Protein AF-A0A323V202-F1 (afdb_monomer_lite)

pLDDT: mean 89.21, std 8.12, range [56.66, 97.06]

Radius of gyration: 14.14 Å; chains: 1; bounding box: 48×28×34 Å

Structure (mmCIF, N/CA/C/O backbone):
data_AF-A0A323V202-F1
#
_entry.id   AF-A0A323V202-F1
#
loop_
_atom_site.group_PDB
_atom_site.id
_atom_site.type_symbol
_atom_site.label_atom_id
_atom_site.label_alt_id
_atom_site.label_comp_id
_atom_site.label_asym_id
_atom_site.label_entity_id
_atom_site.label_seq_id
_atom_site.pdbx_PDB_ins_code
_atom_site.Cartn_x
_atom_site.Cartn_y
_atom_site.Cartn_z
_atom_site.occupancy
_atom_site.B_iso_or_equiv
_atom_site.auth_seq_id
_atom_site.auth_comp_id
_atom_site.auth_asym_id
_atom_site.auth_atom_id
_atom_site.pdbx_PDB_model_num
ATOM 1 N N . MET A 1 1 ? 29.089 6.838 -19.442 1.00 56.66 1 MET A N 1
ATOM 2 C CA . MET A 1 1 ? 28.005 6.988 -20.438 1.00 56.66 1 MET A CA 1
ATOM 3 C C . MET A 1 1 ? 26.687 7.066 -19.678 1.00 56.66 1 MET A C 1
ATOM 5 O O . MET A 1 1 ? 26.437 6.165 -18.891 1.00 56.66 1 MET A O 1
ATOM 9 N N . ARG A 1 2 ? 25.909 8.152 -19.806 1.00 70.81 2 ARG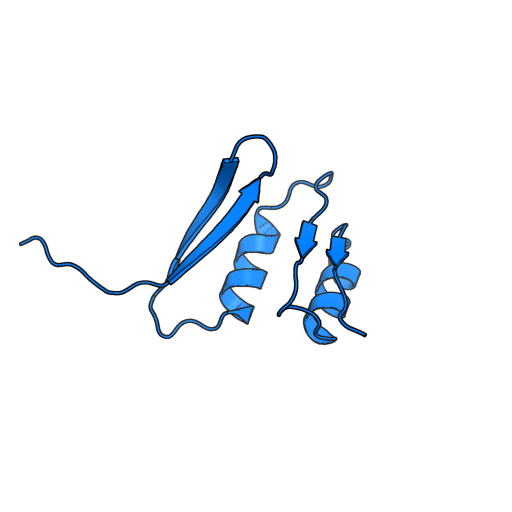 A N 1
ATOM 10 C CA . ARG A 1 2 ? 24.564 8.254 -19.205 1.00 70.81 2 ARG A CA 1
ATOM 11 C C . ARG A 1 2 ? 23.555 7.683 -20.202 1.00 70.81 2 ARG A C 1
ATOM 13 O O . ARG A 1 2 ? 23.586 8.087 -21.359 1.00 70.81 2 ARG A O 1
ATOM 20 N N . TYR A 1 3 ? 22.708 6.759 -19.768 1.00 76.44 3 TYR A N 1
ATOM 21 C CA . TYR A 1 3 ? 21.602 6.216 -20.556 1.00 76.44 3 TYR A CA 1
ATOM 22 C C . TYR A 1 3 ? 20.319 6.293 -19.725 1.00 76.44 3 TYR A C 1
ATOM 24 O O . TYR A 1 3 ? 20.377 6.234 -18.497 1.00 76.44 3 TYR A O 1
ATOM 32 N N . ILE A 1 4 ? 19.182 6.483 -20.390 1.00 79.44 4 ILE A N 1
ATOM 33 C CA . ILE A 1 4 ? 17.858 6.488 -19.761 1.00 79.44 4 ILE A CA 1
ATOM 34 C C . ILE A 1 4 ? 17.322 5.060 -19.859 1.00 79.44 4 ILE A C 1
ATOM 36 O O . ILE A 1 4 ? 17.328 4.482 -20.944 1.00 79.44 4 ILE A O 1
ATOM 40 N N . LYS A 1 5 ? 16.906 4.487 -18.728 1.00 86.19 5 LYS A N 1
ATOM 41 C CA . LYS A 1 5 ? 16.245 3.179 -18.655 1.00 86.19 5 LYS A CA 1
ATOM 42 C C . LYS A 1 5 ? 14.802 3.407 -18.217 1.00 86.19 5 LYS A C 1
ATOM 44 O O . LYS A 1 5 ? 14.561 4.226 -17.333 1.00 86.19 5 LYS A O 1
ATOM 49 N N . GLU A 1 6 ? 13.869 2.696 -18.837 1.00 90.56 6 GLU A N 1
ATOM 50 C CA . GLU A 1 6 ? 12.486 2.657 -18.367 1.00 90.56 6 GLU A CA 1
ATOM 51 C C . GLU A 1 6 ? 12.426 1.996 -16.986 1.00 90.56 6 GLU A C 1
ATOM 53 O O . GLU A 1 6 ? 13.109 1.001 -16.727 1.00 90.56 6 GLU A O 1
ATOM 58 N N . ALA A 1 7 ? 11.623 2.570 -16.099 1.00 93.06 7 ALA A N 1
ATOM 59 C CA . ALA A 1 7 ? 11.412 2.086 -14.746 1.00 93.06 7 ALA A CA 1
ATOM 60 C C . ALA A 1 7 ? 9.976 2.388 -14.316 1.00 93.06 7 ALA A C 1
ATOM 62 O O . ALA A 1 7 ? 9.350 3.318 -14.829 1.00 93.06 7 ALA A O 1
ATOM 63 N N . VAL A 1 8 ? 9.478 1.614 -13.358 1.00 93.81 8 VAL A N 1
ATOM 64 C CA . VAL A 1 8 ? 8.189 1.855 -12.707 1.00 93.81 8 VAL A CA 1
ATOM 65 C C . VAL A 1 8 ? 8.453 2.555 -11.383 1.00 93.81 8 VAL A C 1
ATOM 67 O O . VAL A 1 8 ? 9.220 2.067 -10.558 1.00 93.81 8 VAL A O 1
ATOM 70 N N . ALA A 1 9 ? 7.839 3.716 -11.197 1.00 93.44 9 ALA A N 1
ATOM 71 C CA . ALA A 1 9 ? 7.881 4.449 -9.943 1.00 93.44 9 ALA A CA 1
ATOM 72 C C . ALA A 1 9 ? 6.740 3.980 -9.039 1.00 93.44 9 ALA A C 1
ATOM 74 O O . ALA A 1 9 ? 5.579 4.041 -9.441 1.00 93.44 9 ALA A O 1
ATOM 75 N N . PHE A 1 10 ? 7.071 3.541 -7.829 1.00 94.06 10 PHE A N 1
ATOM 76 C CA . PHE A 1 10 ? 6.094 3.124 -6.830 1.00 94.06 10 PHE A CA 1
ATOM 77 C C . PHE A 1 10 ? 6.495 3.679 -5.464 1.00 94.06 10 PHE A C 1
ATOM 79 O O . PHE A 1 10 ? 7.683 3.739 -5.143 1.00 94.06 10 PHE A O 1
ATOM 86 N N . GLY A 1 11 ? 5.521 4.113 -4.666 1.00 93.19 11 GLY A N 1
ATOM 87 C CA . GLY A 1 11 ? 5.810 4.690 -3.362 1.00 93.19 11 GLY A CA 1
ATOM 88 C C . GLY A 1 11 ? 4.583 4.973 -2.505 1.00 93.19 11 GLY A C 1
ATOM 89 O O . GLY A 1 11 ? 3.466 5.080 -3.011 1.00 93.19 11 GLY A O 1
ATOM 90 N N . LEU A 1 12 ? 4.821 5.128 -1.202 1.00 93.38 12 LEU A N 1
ATOM 91 C CA . LEU A 1 12 ? 3.841 5.597 -0.227 1.00 93.38 12 LEU A CA 1
ATOM 92 C C . LEU A 1 12 ? 3.808 7.121 -0.246 1.00 93.38 12 LEU A C 1
ATOM 94 O O . LEU A 1 12 ? 4.807 7.786 0.035 1.00 93.38 12 LEU A O 1
ATOM 98 N N . PHE A 1 13 ? 2.651 7.661 -0.602 1.00 92.12 13 PHE A N 1
ATOM 99 C CA . PHE A 1 13 ? 2.414 9.092 -0.674 1.00 92.12 13 PHE A CA 1
ATOM 100 C C . PHE A 1 13 ? 1.806 9.590 0.636 1.00 92.12 13 PHE A C 1
ATOM 102 O O . PHE A 1 13 ? 0.862 8.978 1.132 1.00 92.12 13 PHE A O 1
ATOM 109 N N . LEU A 1 14 ? 2.317 10.705 1.160 1.00 91.50 14 LEU A N 1
ATOM 110 C CA . LEU A 1 14 ? 1.827 11.350 2.373 1.00 91.50 14 LEU A CA 1
ATOM 111 C C . LEU A 1 14 ? 0.959 12.570 2.010 1.00 91.50 14 LEU A C 1
ATOM 113 O O . LEU A 1 14 ? 1.494 13.630 1.649 1.00 91.50 14 LEU A O 1
ATOM 117 N N . PRO A 1 15 ? -0.381 12.458 2.098 1.00 86.50 15 PRO A N 1
ATOM 118 C CA . PRO A 1 15 ? -1.276 13.558 1.765 1.00 86.50 15 PRO A CA 1
ATOM 119 C C . PRO A 1 15 ? -1.066 14.753 2.702 1.00 86.50 15 PRO A C 1
ATOM 121 O O . PRO A 1 15 ? -0.863 14.590 3.903 1.00 86.50 15 PRO A O 1
ATOM 124 N N . GLY A 1 16 ? -1.140 15.970 2.163 1.00 88.94 16 GLY A N 1
ATOM 125 C CA . GLY A 1 16 ? -0.981 17.215 2.925 1.00 88.94 16 GLY A CA 1
ATOM 126 C C . GLY A 1 16 ? 0.439 17.786 2.922 1.00 88.94 16 GLY A C 1
ATOM 127 O O . GLY A 1 16 ? 0.582 19.006 2.970 1.00 88.94 16 GLY A O 1
ATOM 128 N N . LEU A 1 17 ? 1.471 16.941 2.797 1.00 87.75 17 LEU A N 1
ATOM 129 C CA . LEU A 1 17 ? 2.843 17.388 2.509 1.00 87.75 17 LEU A CA 1
ATOM 130 C C . LEU A 1 17 ? 3.210 17.269 1.025 1.00 87.75 17 LEU A C 1
ATOM 132 O O . LEU A 1 17 ? 4.200 17.864 0.610 1.00 87.75 17 LEU A O 1
ATOM 136 N N . GLU A 1 18 ? 2.404 16.559 0.229 1.00 89.25 18 GLU A N 1
ATOM 137 C CA . GLU A 1 18 ? 2.619 16.348 -1.212 1.00 89.25 18 GLU A CA 1
ATOM 138 C C . GLU A 1 18 ? 3.976 15.679 -1.522 1.00 89.25 18 GLU A C 1
ATOM 140 O O . GLU A 1 18 ? 4.643 15.997 -2.509 1.00 89.25 18 GLU A O 1
ATOM 145 N N . LEU A 1 19 ? 4.398 14.747 -0.657 1.00 91.94 19 LEU A N 1
ATOM 146 C CA . LEU A 1 19 ? 5.677 14.036 -0.740 1.00 91.94 19 LEU A CA 1
ATOM 147 C C . LEU A 1 19 ? 5.487 12.518 -0.677 1.00 91.94 19 LEU A C 1
ATOM 149 O O . LEU A 1 19 ? 4.507 12.016 -0.128 1.00 91.94 19 LEU A O 1
ATOM 153 N N . PHE A 1 20 ? 6.469 11.790 -1.209 1.00 90.25 20 PHE A N 1
ATOM 154 C CA . PHE A 1 20 ? 6.603 10.355 -0.978 1.00 90.25 20 PHE A CA 1
ATOM 155 C C . PHE A 1 20 ? 7.467 10.114 0.263 1.00 90.25 20 PHE A C 1
ATOM 157 O O . PHE A 1 20 ? 8.623 10.534 0.289 1.00 90.25 20 PHE A O 1
ATOM 164 N N . GLU A 1 21 ? 6.912 9.427 1.260 1.00 87.31 21 GLU A N 1
ATOM 165 C CA . GLU A 1 21 ? 7.649 8.942 2.438 1.00 87.31 21 GLU A CA 1
ATOM 166 C C . GLU A 1 21 ? 8.602 7.808 2.039 1.00 87.31 21 GLU A C 1
ATOM 168 O O . GLU A 1 21 ? 9.794 7.828 2.343 1.00 87.31 21 GLU A O 1
ATOM 173 N N . HIS A 1 22 ? 8.085 6.857 1.258 1.00 90.38 22 HIS A N 1
ATOM 174 C CA . HIS A 1 22 ? 8.841 5.739 0.704 1.00 90.38 22 HIS A CA 1
ATOM 175 C C . HIS A 1 22 ? 8.669 5.713 -0.807 1.00 90.38 22 HIS A C 1
ATOM 177 O O . HIS A 1 22 ? 7.547 5.799 -1.298 1.00 90.38 22 HIS A O 1
ATOM 183 N N . PHE A 1 23 ? 9.768 5.595 -1.551 1.00 93.81 23 PHE A N 1
ATOM 184 C CA . PHE A 1 23 ? 9.749 5.612 -3.011 1.00 93.81 23 PHE A CA 1
ATOM 185 C C . PHE A 1 23 ? 10.846 4.723 -3.587 1.00 93.81 23 PHE A C 1
ATOM 187 O O . PHE A 1 23 ? 12.013 4.852 -3.214 1.00 93.81 23 PHE A O 1
ATOM 194 N N . THR A 1 24 ? 10.480 3.879 -4.548 1.00 95.31 24 THR A N 1
ATOM 195 C CA . THR A 1 24 ? 11.399 2.964 -5.226 1.00 95.31 24 THR A CA 1
ATOM 196 C C . THR A 1 24 ? 11.165 2.976 -6.738 1.00 95.31 24 THR A C 1
ATOM 198 O O . THR A 1 24 ? 10.030 3.032 -7.216 1.00 95.31 24 THR A O 1
ATOM 201 N N . LEU A 1 25 ? 12.262 2.914 -7.503 1.00 94.88 25 LEU A N 1
ATOM 202 C CA . LEU A 1 25 ? 12.234 2.681 -8.948 1.00 94.88 25 LEU A CA 1
ATOM 203 C C . LEU A 1 25 ? 12.460 1.196 -9.230 1.00 94.88 25 LEU A C 1
ATOM 205 O O . LEU A 1 25 ? 13.551 0.673 -9.004 1.00 94.88 25 LEU A O 1
ATOM 209 N N . TYR A 1 26 ? 11.436 0.544 -9.759 1.00 94.44 26 TYR A N 1
ATOM 210 C CA . TYR A 1 26 ? 11.447 -0.865 -10.116 1.00 94.44 26 TYR A CA 1
ATOM 211 C C . TYR A 1 26 ? 11.766 -1.083 -11.590 1.00 94.44 26 TYR A C 1
ATOM 213 O O . TYR A 1 26 ? 11.519 -0.228 -12.445 1.00 94.44 26 TYR A O 1
ATOM 221 N N . GLU A 1 27 ? 12.272 -2.273 -11.909 1.00 92.62 27 GLU A N 1
ATOM 222 C CA . GLU A 1 27 ? 12.325 -2.711 -13.299 1.00 92.62 27 GLU A CA 1
ATOM 223 C C . GLU A 1 27 ? 10.903 -2.907 -13.857 1.00 92.62 27 GLU A C 1
ATOM 225 O O . GLU A 1 27 ? 10.031 -3.378 -13.124 1.00 92.62 27 GLU A O 1
ATOM 230 N N . PRO A 1 28 ? 10.656 -2.633 -15.153 1.00 90.12 28 PRO A N 1
ATOM 231 C CA . PRO A 1 28 ? 9.320 -2.757 -15.754 1.00 90.12 28 PRO A CA 1
ATOM 232 C C . PRO A 1 28 ? 8.689 -4.156 -15.701 1.00 90.12 28 PRO A C 1
ATOM 234 O O . PRO A 1 28 ? 7.512 -4.312 -15.997 1.00 90.12 28 PRO A O 1
ATOM 237 N N . VAL A 1 29 ? 9.474 -5.177 -15.359 1.00 91.69 29 VAL A N 1
ATOM 238 C CA . VAL A 1 29 ? 9.035 -6.575 -15.256 1.00 91.69 29 VAL A CA 1
ATOM 239 C C . VAL A 1 29 ? 8.563 -6.961 -13.851 1.00 91.69 29 VAL A C 1
ATOM 241 O O . VAL A 1 29 ? 8.130 -8.093 -13.652 1.00 91.69 29 VAL A O 1
ATOM 244 N N . CYS A 1 30 ? 8.696 -6.068 -12.869 1.00 91.62 30 CYS A N 1
ATOM 245 C CA . CYS A 1 30 ? 8.333 -6.354 -11.486 1.00 91.62 30 CYS A CA 1
ATOM 246 C C . CYS A 1 30 ? 6.802 -6.369 -11.308 1.00 91.62 30 CYS A C 1
ATOM 248 O O . CYS A 1 30 ? 6.089 -5.569 -11.912 1.00 91.62 30 CYS A O 1
ATOM 250 N N . ASP A 1 31 ? 6.304 -7.302 -10.490 1.00 90.69 31 ASP A N 1
ATOM 251 C CA . ASP A 1 31 ? 4.876 -7.446 -10.187 1.00 90.69 31 ASP A CA 1
ATOM 252 C C . ASP A 1 31 ? 4.428 -6.355 -9.202 1.00 90.69 31 ASP A C 1
ATOM 254 O O . ASP A 1 31 ? 5.020 -6.182 -8.137 1.00 90.69 31 ASP A O 1
ATOM 258 N N . GLU A 1 32 ? 3.338 -5.659 -9.522 1.00 89.19 32 GLU A N 1
ATOM 259 C CA . GLU A 1 32 ? 2.724 -4.648 -8.659 1.00 89.19 32 GLU A CA 1
ATOM 260 C C . GLU A 1 32 ? 2.417 -5.189 -7.253 1.00 89.19 32 GLU A C 1
ATOM 262 O O . GLU A 1 32 ? 2.593 -4.483 -6.260 1.00 89.19 32 GLU A O 1
ATOM 267 N N . ARG A 1 33 ? 2.028 -6.467 -7.131 1.00 90.94 33 ARG A N 1
ATOM 268 C CA . ARG A 1 33 ? 1.792 -7.088 -5.817 1.00 90.94 33 ARG A CA 1
ATOM 269 C C . ARG A 1 33 ? 3.055 -7.130 -4.972 1.00 90.94 33 ARG A C 1
ATOM 271 O O . ARG A 1 33 ? 2.988 -6.880 -3.772 1.00 90.94 33 ARG A O 1
ATOM 278 N N . GLN A 1 34 ? 4.189 -7.452 -5.592 1.00 92.69 34 GLN A N 1
ATOM 279 C CA . GLN A 1 34 ? 5.478 -7.450 -4.914 1.00 92.69 34 GLN A CA 1
ATOM 280 C C . GLN A 1 34 ? 5.830 -6.027 -4.465 1.00 92.69 34 GLN A C 1
ATOM 282 O O . GLN A 1 34 ? 6.159 -5.840 -3.297 1.00 92.69 34 GLN A O 1
ATOM 287 N N . MET A 1 35 ? 5.674 -5.032 -5.346 1.00 93.69 35 MET A N 1
ATOM 288 C CA . MET A 1 35 ? 5.954 -3.626 -5.019 1.00 93.69 35 MET A CA 1
ATOM 289 C C . MET A 1 35 ? 5.142 -3.142 -3.811 1.00 93.69 35 MET A C 1
ATOM 291 O O . MET A 1 35 ? 5.704 -2.544 -2.894 1.00 93.69 35 MET A O 1
ATOM 295 N N . VAL A 1 36 ? 3.836 -3.445 -3.778 1.00 92.44 36 VAL A N 1
ATOM 296 C CA . VAL A 1 36 ? 2.951 -3.107 -2.650 1.00 92.44 36 VAL A CA 1
ATOM 297 C C . VAL A 1 36 ? 3.457 -3.753 -1.365 1.00 92.44 36 VAL A C 1
ATOM 299 O O . VAL A 1 36 ? 3.640 -3.057 -0.372 1.00 92.44 36 VAL A O 1
ATOM 302 N N . VAL A 1 37 ? 3.691 -5.071 -1.376 1.00 93.31 37 VAL A N 1
ATOM 303 C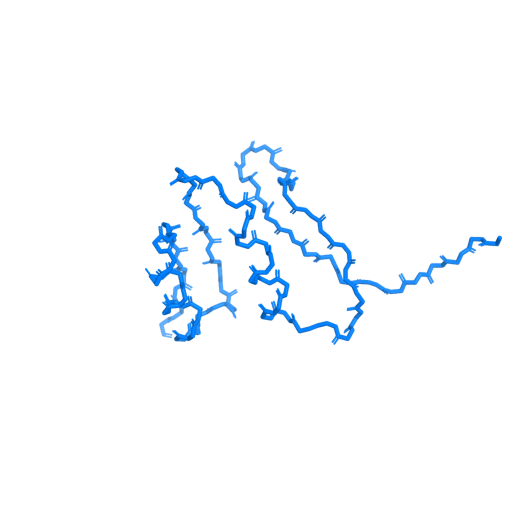 CA . VAL A 1 37 ? 4.095 -5.826 -0.178 1.00 93.31 37 VAL A CA 1
ATOM 304 C C . VAL A 1 37 ? 5.411 -5.310 0.394 1.00 93.31 37 VAL A C 1
ATOM 306 O O . VAL A 1 37 ? 5.511 -5.174 1.609 1.00 93.31 37 VAL A O 1
ATOM 309 N N . GLU A 1 38 ? 6.386 -4.997 -0.460 1.00 94.12 38 GLU A N 1
ATOM 310 C CA . GLU A 1 38 ? 7.669 -4.423 -0.040 1.00 94.12 38 GLU A CA 1
ATOM 311 C C . GLU A 1 38 ? 7.501 -3.052 0.631 1.00 94.12 38 GLU A C 1
ATOM 313 O O . GLU A 1 38 ? 8.202 -2.748 1.591 1.00 94.12 38 GLU A O 1
ATOM 318 N N . HIS A 1 39 ? 6.548 -2.236 0.172 1.00 94.50 39 HIS A N 1
ATOM 319 C CA . HIS A 1 39 ? 6.301 -0.916 0.755 1.00 94.50 39 HIS A CA 1
ATOM 320 C C . HIS A 1 39 ? 5.505 -0.964 2.062 1.00 94.50 39 HIS A C 1
ATOM 322 O O . HIS A 1 39 ? 5.613 -0.032 2.855 1.00 94.50 39 HIS A O 1
ATOM 328 N N . LEU A 1 40 ? 4.746 -2.034 2.335 1.00 94.25 40 LEU A N 1
ATOM 329 C CA . LEU A 1 40 ? 4.009 -2.167 3.601 1.00 94.25 40 LEU A CA 1
ATOM 330 C C . LEU A 1 40 ? 4.933 -2.172 4.824 1.00 94.25 40 LEU A C 1
ATOM 332 O O . LEU A 1 40 ? 4.507 -1.765 5.901 1.00 94.25 40 LEU A O 1
ATOM 336 N N . ASP A 1 41 ? 6.183 -2.608 4.663 1.00 92.25 41 ASP A N 1
ATOM 337 C CA . ASP A 1 41 ? 7.169 -2.646 5.746 1.00 92.25 41 ASP A CA 1
ATOM 338 C C . ASP A 1 41 ? 7.708 -1.241 6.104 1.00 92.25 41 ASP A C 1
ATOM 340 O O . ASP A 1 41 ? 8.390 -1.086 7.116 1.00 92.25 41 ASP A O 1
ATOM 344 N N . GLY A 1 42 ? 7.398 -0.218 5.296 1.00 90.56 42 GLY A N 1
ATOM 345 C CA . GLY A 1 42 ? 7.709 1.186 5.579 1.00 90.56 42 GLY A CA 1
ATOM 346 C C . GLY A 1 42 ? 6.670 1.905 6.445 1.00 90.56 42 GLY A C 1
ATOM 347 O O . GLY A 1 42 ? 6.932 3.011 6.897 1.00 90.56 42 GLY A O 1
ATOM 348 N N . LEU A 1 43 ? 5.502 1.304 6.694 1.00 93.44 43 LEU A N 1
ATOM 349 C CA . LEU A 1 43 ? 4.435 1.953 7.461 1.00 93.44 43 LEU A CA 1
ATOM 350 C C . LEU A 1 43 ? 4.780 2.045 8.954 1.00 93.44 43 LEU A C 1
ATOM 352 O O . LEU A 1 43 ? 5.223 1.069 9.568 1.00 93.44 43 LEU A O 1
ATOM 356 N N . ALA A 1 44 ? 4.505 3.200 9.557 1.00 90.56 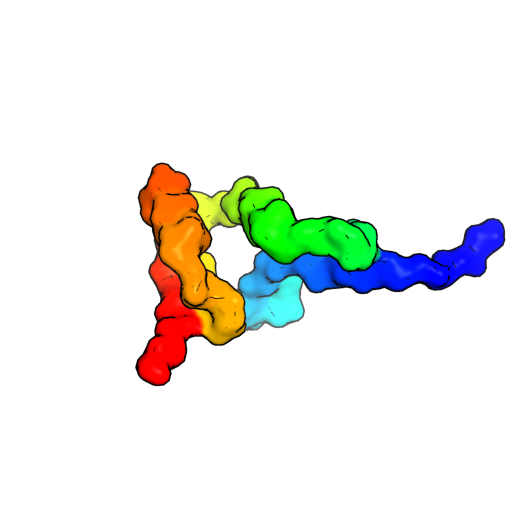44 ALA A N 1
ATOM 357 C CA . ALA A 1 44 ? 4.496 3.355 11.002 1.00 90.56 44 ALA A CA 1
ATOM 358 C C . ALA A 1 44 ? 3.249 2.694 11.616 1.00 90.56 44 ALA A C 1
ATOM 360 O O . ALA A 1 44 ? 2.238 2.449 10.958 1.00 90.56 44 ALA A O 1
ATOM 361 N N . ALA A 1 45 ? 3.312 2.385 12.913 1.00 88.75 45 ALA A N 1
ATOM 362 C CA . ALA A 1 45 ? 2.236 1.668 13.604 1.00 88.75 45 ALA A CA 1
ATOM 363 C C . ALA A 1 45 ? 0.923 2.470 13.709 1.00 88.75 45 ALA A C 1
ATOM 365 O O . ALA A 1 45 ? -0.140 1.883 13.911 1.00 88.75 45 ALA A O 1
ATOM 366 N N . ASP A 1 46 ? 1.002 3.795 13.616 1.00 91.81 46 ASP A N 1
ATOM 367 C CA . ASP A 1 46 ? -0.106 4.745 13.690 1.00 91.81 46 ASP A CA 1
ATOM 368 C C . ASP A 1 46 ? -0.572 5.263 12.320 1.00 91.81 46 ASP A C 1
ATOM 370 O O . ASP A 1 46 ? -1.528 6.041 12.255 1.00 91.81 46 ASP A O 1
ATOM 374 N N . ASP A 1 47 ? 0.034 4.789 11.229 1.00 93.81 47 ASP A N 1
ATOM 375 C CA . ASP A 1 47 ? -0.371 5.166 9.880 1.00 93.81 47 ASP A CA 1
ATOM 376 C C . ASP A 1 47 ? -1.717 4.548 9.484 1.00 93.81 47 ASP A C 1
ATOM 378 O O . ASP A 1 47 ? -2.048 3.403 9.809 1.00 93.81 47 ASP A O 1
ATOM 382 N N . LEU A 1 48 ? -2.486 5.308 8.699 1.00 94.50 48 LEU A N 1
ATOM 383 C CA . LEU A 1 48 ? -3.681 4.828 8.011 1.00 94.50 48 LEU A CA 1
ATOM 384 C C . LEU A 1 48 ? -3.398 4.732 6.513 1.00 94.50 48 LEU A C 1
ATOM 386 O O . LEU A 1 48 ? -3.342 5.746 5.815 1.00 94.50 48 LEU A O 1
ATOM 390 N N . LEU A 1 49 ? -3.290 3.507 5.999 1.00 94.75 49 LEU A N 1
ATOM 391 C CA . LEU A 1 49 ? -3.081 3.282 4.574 1.00 94.75 49 LEU A CA 1
ATOM 392 C C . LEU A 1 49 ? -4.362 3.597 3.788 1.00 94.75 49 LEU A C 1
ATOM 394 O O . LEU A 1 49 ? -5.397 2.954 3.973 1.00 94.75 49 LEU A O 1
ATOM 398 N N . LEU A 1 50 ? -4.288 4.564 2.875 1.00 92.50 50 LEU A N 1
ATOM 399 C CA . LEU A 1 50 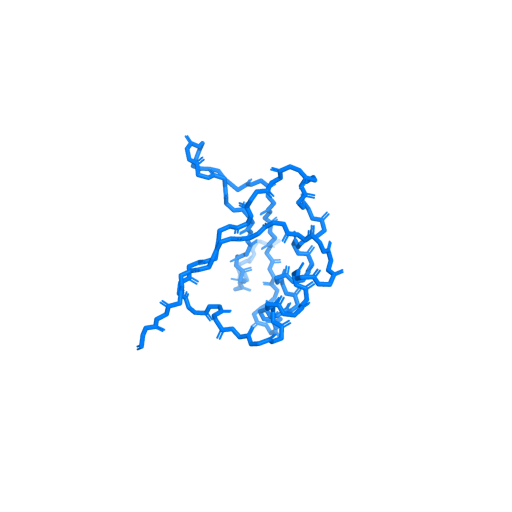? -5.389 4.907 1.975 1.00 92.50 50 LEU A CA 1
ATOM 400 C C . LEU A 1 50 ? -5.188 4.233 0.618 1.00 92.50 50 LEU A C 1
ATOM 402 O O . LEU A 1 50 ? -4.229 4.519 -0.095 1.00 92.50 50 LEU A O 1
ATOM 406 N N . LEU A 1 51 ? -6.114 3.351 0.252 1.00 91.12 51 LEU A N 1
ATOM 407 C CA . LEU A 1 51 ? -6.120 2.648 -1.026 1.00 91.12 51 LEU A CA 1
ATOM 408 C C . LEU A 1 51 ? -7.251 3.184 -1.895 1.00 91.12 51 LEU A C 1
ATOM 410 O O . LEU A 1 51 ? -8.435 3.023 -1.580 1.00 91.12 51 LEU A O 1
ATOM 414 N N . ASP A 1 52 ? -6.877 3.823 -3.000 1.00 84.88 52 ASP A N 1
ATOM 415 C CA . ASP A 1 52 ? -7.841 4.242 -4.009 1.00 84.88 52 ASP A CA 1
ATOM 416 C C . ASP A 1 52 ? -8.195 3.086 -4.979 1.00 84.88 52 ASP A C 1
ATOM 418 O O . ASP A 1 52 ? -7.694 1.965 -4.847 1.00 84.88 52 ASP A O 1
ATOM 422 N N . ARG A 1 53 ? -9.098 3.337 -5.938 1.00 70.44 53 ARG A N 1
ATOM 423 C CA . ARG A 1 53 ? -9.549 2.370 -6.960 1.00 70.44 53 ARG A CA 1
ATOM 424 C C . ARG A 1 53 ? -8.381 1.623 -7.612 1.00 70.44 53 ARG A C 1
ATOM 426 O O . ARG A 1 53 ? -7.312 2.185 -7.819 1.00 70.44 53 ARG A O 1
ATOM 433 N N . GLY A 1 54 ? -8.632 0.378 -8.015 1.00 71.94 54 GLY A N 1
ATOM 434 C CA . GLY A 1 54 ? -7.641 -0.492 -8.667 1.00 71.94 54 GLY A CA 1
ATOM 435 C C . GLY A 1 54 ? -6.999 -1.521 -7.732 1.00 71.94 54 GLY A C 1
ATOM 436 O O . GLY A 1 54 ? -6.572 -2.571 -8.200 1.00 71.94 54 GLY A O 1
ATOM 437 N N . TYR A 1 55 ? -7.068 -1.301 -6.414 1.00 72.00 55 TYR A N 1
ATOM 438 C CA . TYR A 1 55 ? -6.627 -2.261 -5.395 1.00 72.00 55 TYR A CA 1
ATOM 439 C C . TYR A 1 55 ? -7.696 -3.141 -4.703 1.00 72.00 55 TYR A C 1
ATOM 441 O O . TYR A 1 55 ? -7.290 -3.929 -3.837 1.00 72.00 55 TYR A O 1
ATOM 449 N N . PRO A 1 56 ? -9.017 -3.107 -5.014 1.00 68.00 56 PRO A N 1
ATOM 450 C CA . PRO A 1 56 ? -9.976 -3.974 -4.336 1.00 68.00 56 PRO A CA 1
ATOM 451 C C . PRO A 1 56 ? -9.754 -5.428 -4.753 1.00 68.00 56 PRO A C 1
ATOM 453 O O . PRO A 1 56 ? -10.215 -5.906 -5.787 1.00 68.00 56 PRO A O 1
ATOM 456 N N . SER A 1 57 ? -8.998 -6.143 -3.929 1.00 83.62 57 SER A N 1
ATOM 457 C CA . SER A 1 57 ? -8.663 -7.541 -4.137 1.00 83.62 57 SER A CA 1
ATOM 458 C C . SER A 1 57 ? -8.640 -8.267 -2.797 1.00 83.62 57 SER A C 1
ATOM 460 O O . SER A 1 57 ? -8.054 -7.799 -1.819 1.00 83.62 57 SER A O 1
ATOM 462 N N . ALA A 1 58 ? -9.296 -9.428 -2.743 1.00 88.94 58 ALA A N 1
ATOM 463 C CA . ALA A 1 58 ? -9.465 -10.176 -1.497 1.00 88.94 58 ALA A CA 1
ATOM 464 C C . ALA A 1 58 ? -8.123 -10.554 -0.846 1.00 88.94 58 ALA A C 1
ATOM 466 O O . ALA A 1 58 ? -8.025 -10.590 0.378 1.00 88.94 58 ALA A O 1
ATOM 467 N N . TRP A 1 59 ? -7.083 -10.792 -1.655 1.00 91.50 59 TRP A N 1
ATOM 468 C CA . TRP A 1 59 ? -5.747 -11.120 -1.158 1.00 91.50 59 TRP A CA 1
ATOM 469 C C . TRP A 1 59 ? -5.111 -9.949 -0.399 1.00 91.50 59 TRP A C 1
ATOM 471 O O . TRP A 1 59 ? -4.537 -10.170 0.664 1.00 91.50 59 TRP A O 1
ATOM 481 N N . LEU A 1 60 ? -5.241 -8.717 -0.905 1.00 92.44 60 LEU A N 1
ATOM 482 C CA . LEU A 1 60 ? -4.643 -7.539 -0.280 1.00 92.44 60 LEU A CA 1
ATOM 483 C C . LEU A 1 60 ? -5.362 -7.220 1.027 1.00 92.44 60 LEU A C 1
ATOM 485 O O . LEU A 1 60 ? -4.719 -7.025 2.051 1.00 92.44 60 LEU A O 1
ATOM 489 N N . VAL A 1 61 ? -6.695 -7.263 1.018 1.00 92.56 61 VAL A N 1
ATOM 490 C CA . VAL A 1 61 ? -7.502 -7.066 2.229 1.00 92.56 61 VAL A CA 1
ATOM 491 C C . VAL A 1 61 ? -7.140 -8.101 3.299 1.00 92.56 61 VAL A C 1
ATOM 493 O O . VAL A 1 61 ? -6.886 -7.735 4.445 1.00 92.56 61 VAL A O 1
ATOM 496 N N . ALA A 1 62 ? -7.051 -9.383 2.932 1.00 95.00 62 ALA A N 1
ATOM 497 C CA . ALA A 1 62 ? -6.656 -10.439 3.862 1.00 95.00 62 ALA A CA 1
ATOM 498 C C . ALA A 1 62 ? -5.238 -10.226 4.419 1.00 95.00 62 ALA A C 1
ATOM 500 O O . ALA A 1 62 ? -5.018 -10.420 5.613 1.00 95.00 62 ALA A O 1
ATOM 501 N N . LEU A 1 63 ? -4.293 -9.793 3.578 1.00 95.56 63 LEU A N 1
ATOM 502 C CA . LEU A 1 63 ? -2.924 -9.485 3.989 1.00 95.56 63 LEU A CA 1
ATOM 503 C C . LEU A 1 63 ? -2.872 -8.326 4.994 1.00 95.56 63 LEU A C 1
ATOM 505 O O . LEU A 1 63 ? -2.206 -8.453 6.019 1.00 95.56 63 LEU A O 1
ATOM 509 N N . LEU A 1 64 ? -3.571 -7.220 4.722 1.00 95.50 64 LEU A N 1
ATOM 510 C CA . LEU A 1 64 ? -3.587 -6.039 5.594 1.00 95.50 64 LEU A CA 1
ATOM 511 C C . LEU A 1 64 ? -4.210 -6.358 6.956 1.00 95.50 64 LEU A C 1
ATOM 513 O O . LEU A 1 64 ? -3.646 -5.996 7.987 1.00 95.50 64 LEU A O 1
ATOM 517 N N . ILE A 1 65 ? -5.313 -7.115 6.966 1.00 95.81 65 ILE A N 1
ATOM 518 C CA . ILE A 1 65 ? -5.935 -7.612 8.201 1.00 95.81 65 ILE A CA 1
ATOM 519 C C . ILE A 1 65 ? -4.959 -8.516 8.962 1.00 95.81 65 ILE A C 1
ATOM 521 O O . ILE A 1 65 ? -4.777 -8.347 10.165 1.00 95.81 65 ILE A O 1
ATOM 525 N N . HIS A 1 66 ? -4.304 -9.457 8.277 1.00 97.06 66 HIS A N 1
ATOM 526 C CA . HIS A 1 66 ? -3.359 -10.379 8.908 1.00 97.06 66 HIS A CA 1
ATOM 527 C C . HIS A 1 66 ? -2.148 -9.661 9.521 1.00 97.06 66 HIS A C 1
ATOM 529 O O . HIS A 1 66 ? -1.689 -10.047 10.594 1.00 97.06 66 HIS A O 1
ATOM 535 N N . ARG A 1 67 ? -1.655 -8.605 8.862 1.00 95.88 67 ARG A N 1
ATOM 536 C CA . ARG A 1 67 ? -0.547 -7.768 9.345 1.00 95.88 67 ARG A CA 1
ATOM 537 C C . ARG A 1 67 ? -0.975 -6.695 10.354 1.00 95.88 67 ARG A C 1
ATOM 539 O O . ARG A 1 67 ? -0.119 -5.957 10.825 1.00 95.88 67 ARG A O 1
ATOM 546 N N . ASN A 1 68 ? -2.263 -6.615 10.700 1.00 96.00 68 ASN A N 1
ATOM 547 C CA . ASN A 1 68 ? -2.823 -5.591 11.584 1.00 96.00 68 ASN A CA 1
ATOM 548 C C . ASN A 1 68 ? -2.495 -4.152 11.129 1.00 96.00 68 ASN A C 1
ATOM 550 O O . ASN A 1 68 ? -2.199 -3.286 11.949 1.00 96.00 68 ASN A O 1
ATOM 554 N N . ILE A 1 69 ? -2.532 -3.910 9.817 1.00 96.00 69 ILE A N 1
ATOM 555 C CA . ILE A 1 69 ? -2.294 -2.590 9.225 1.00 96.00 69 ILE A CA 1
ATOM 556 C C . ILE A 1 69 ? -3.635 -1.851 9.152 1.00 96.00 69 ILE A C 1
ATOM 558 O O . ILE A 1 69 ? -4.559 -2.371 8.520 1.00 96.00 69 ILE A O 1
ATOM 562 N N . PRO A 1 70 ? -3.785 -0.658 9.757 1.00 96.56 70 PRO A N 1
ATOM 563 C CA . PRO A 1 70 ? -4.974 0.163 9.567 1.00 96.56 70 PRO A CA 1
ATOM 564 C C . PRO A 1 70 ? -5.081 0.611 8.107 1.00 96.56 70 PRO A C 1
ATOM 566 O O . PRO A 1 70 ? -4.134 1.157 7.542 1.00 96.56 70 PRO A O 1
ATOM 569 N N . PHE A 1 71 ? -6.242 0.408 7.482 1.00 94.88 71 PHE A N 1
ATOM 570 C CA . PHE A 1 71 ? -6.458 0.835 6.101 1.00 94.88 71 PHE A CA 1
ATOM 571 C C . PHE A 1 71 ? -7.874 1.360 5.860 1.00 94.88 71 PHE A C 1
ATOM 573 O O . PHE A 1 71 ? -8.836 0.957 6.513 1.00 94.88 71 PHE A O 1
ATOM 580 N N . CYS A 1 72 ? -7.998 2.239 4.870 1.00 93.25 72 CYS A N 1
ATOM 581 C CA . CYS A 1 72 ? -9.258 2.642 4.266 1.00 93.25 72 CYS A CA 1
ATOM 582 C C . CYS A 1 72 ? -9.164 2.395 2.763 1.00 93.25 72 CYS A C 1
ATOM 584 O O . CYS A 1 72 ? -8.189 2.785 2.123 1.00 93.25 72 CYS A O 1
ATOM 586 N N . MET A 1 73 ? -10.171 1.735 2.199 1.00 91.00 73 MET A N 1
ATOM 587 C CA . MET A 1 73 ? -10.201 1.387 0.785 1.00 91.00 73 MET A CA 1
ATOM 588 C C . MET A 1 73 ? -11.479 1.911 0.147 1.00 91.00 73 MET A C 1
ATOM 590 O O . MET A 1 73 ? -12.576 1.684 0.663 1.00 91.00 73 MET A O 1
ATOM 594 N N . ARG A 1 74 ? -11.347 2.571 -1.007 1.00 87.06 74 ARG A N 1
ATOM 595 C CA . ARG A 1 74 ? -12.500 2.874 -1.855 1.00 87.06 74 ARG A CA 1
ATOM 596 C C . ARG A 1 74 ? -12.871 1.633 -2.665 1.00 87.06 74 ARG A C 1
ATOM 598 O O . ARG A 1 74 ? -12.176 1.275 -3.612 1.00 87.06 74 ARG A O 1
ATOM 605 N N . CYS A 1 75 ? -13.977 0.996 -2.294 1.00 82.62 75 CYS A N 1
ATOM 606 C CA . CYS A 1 75 ? -14.599 -0.050 -3.098 1.00 82.62 75 CYS A CA 1
ATOM 607 C C . CYS A 1 75 ? -15.499 0.587 -4.160 1.00 82.62 75 CYS A C 1
ATOM 609 O O . CYS A 1 75 ? -16.307 1.461 -3.839 1.00 82.62 75 CYS A O 1
ATOM 611 N N . ASP A 1 76 ? -15.377 0.135 -5.405 1.00 77.06 76 ASP A N 1
ATOM 612 C CA . ASP A 1 76 ? -16.398 0.405 -6.415 1.00 77.06 76 ASP A CA 1
ATOM 613 C C . ASP A 1 76 ? -17.636 -0.478 -6.133 1.00 77.06 76 ASP A C 1
ATOM 615 O O . ASP A 1 76 ? -17.510 -1.569 -5.568 1.00 77.06 76 ASP A O 1
ATOM 619 N N . VAL A 1 77 ? -18.826 0.034 -6.470 1.00 62.53 77 VAL A N 1
ATOM 620 C CA . VAL A 1 77 ? -20.129 -0.657 -6.348 1.00 62.53 77 VAL A CA 1
ATOM 621 C C . VAL A 1 77 ? -20.423 -1.566 -7.532 1.00 62.53 77 VAL A C 1
ATOM 623 O O . VAL A 1 77 ? -20.048 -1.195 -8.666 1.00 62.53 77 VAL A O 1
#

Organism: NCBI:txid1121029

Secondary structure (DSSP, 8-state):
-------EEEEEEETTTTEEEE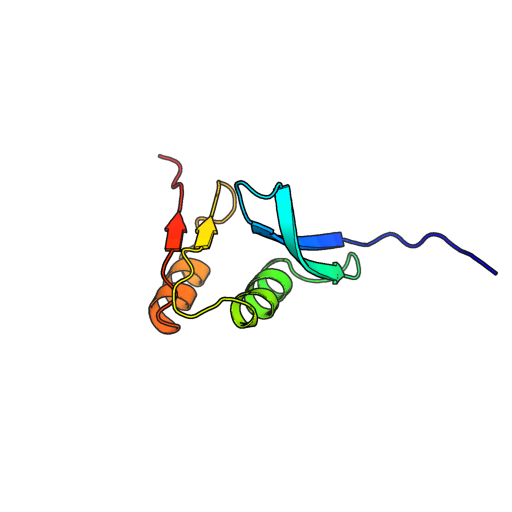EEEE-TTS-HHHHHHHHHTT--TT--EEE-TT---HHHHHHHHHTT--EEE----

Foldseek 3Di:
DDDDADWDKDADADPPVRDGPGIDTHHPPDDPVVRVVVRVVVDDPPDEAEAEPPPPDPVVVVVCVVVVNHYDYDDDD

Sequence (77 aa):
MRYIKEAVAFGLFLPGLELFEHFTLYEPVCDERQMVVEHLDGLAADDLLLLDRGY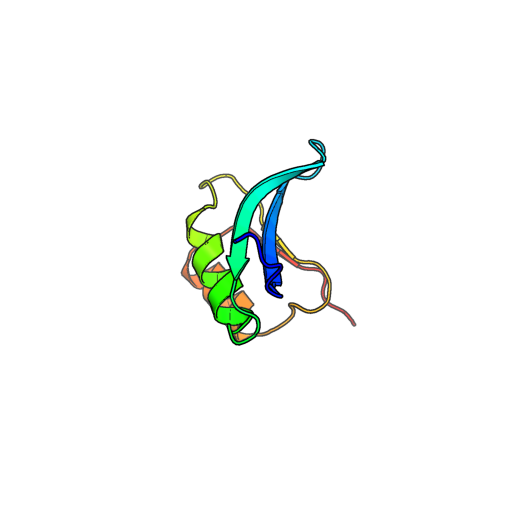PSAWLVALLIHRNIPFCMRCDV